Protein AF-A0A7V7ZPF4-F1 (afdb_monomer_lite)

Sequence (131 aa):
MRLLQRSGRTVEVLDNADRPLPDLGAPVVRLRGGCVCCGIASELLRAIRAARADVALLVAPAAADPELLATLLDGMRVAGRAVLSVALLDASTALRLPHLDAKLRLHADVALPNDVPAAVWERLIDAVLCV

Radius of gyration: 13.8 Å; chains: 1; bounding box: 33×29×34 Å

Secondary structure (DSSP, 8-state):
-PPEEETTEEEEEEE--SSPPP--SS-EEE----SSSSHHHHHHHHHHHH--SSEEEEEE-TT--HHHHHHHHHHHHHTT-EEEEEEEEPHHHHHH-HHHHHHHHHH-SEEEETT--HHHHHHHHHHHHT-

Foldseek 3Di:
DDFDADPRFGEEEEDPEPDDDDCLVGHYDDQPDPQDDPRRLVSLLVCLVVDPTLEYEYEHYLRYDLVSVLVSVVVNVVVVGHYAYEYAHEPVCCVPPVVSVVSCVVRGPYYHHNPDDSVVSNVVVVVSNVD

Structure (mmCIF, N/CA/C/O backbone):
data_AF-A0A7V7ZPF4-F1
#
_entry.id   AF-A0A7V7ZPF4-F1
#
loop_
_atom_site.group_PDB
_atom_site.id
_atom_site.type_symbol
_atom_site.label_atom_id
_atom_site.label_alt_id
_atom_site.label_comp_id
_atom_site.label_asym_id
_atom_site.label_entity_id
_atom_site.label_seq_id
_atom_site.pdbx_PDB_ins_code
_atom_site.Cartn_x
_atom_site.Cartn_y
_atom_site.Cartn_z
_atom_site.occupancy
_atom_site.B_iso_or_equiv
_atom_site.auth_seq_id
_atom_site.auth_comp_id
_atom_site.auth_asym_id
_atom_site.auth_atom_id
_atom_site.pdbx_PDB_model_num
ATOM 1 N N . MET A 1 1 ? 1.384 12.402 17.518 1.00 54.25 1 MET A N 1
ATOM 2 C CA . MET A 1 1 ? 0.938 12.215 16.120 1.00 54.25 1 MET A CA 1
ATOM 3 C C . MET A 1 1 ? -0.573 12.330 16.083 1.00 54.25 1 MET A C 1
ATOM 5 O O . MET A 1 1 ? -1.218 11.672 16.888 1.00 54.25 1 MET A O 1
ATOM 9 N N . ARG A 1 2 ? -1.127 13.190 15.223 1.00 59.22 2 ARG A N 1
ATOM 10 C CA . ARG A 1 2 ? -2.562 13.168 14.901 1.00 59.22 2 ARG A CA 1
ATOM 11 C C . ARG A 1 2 ? -2.756 12.146 13.780 1.00 59.22 2 ARG A C 1
ATOM 13 O O . ARG A 1 2 ? -2.002 12.190 12.814 1.00 59.22 2 ARG A O 1
ATOM 20 N N . LEU A 1 3 ? -3.692 11.214 13.949 1.00 67.81 3 LEU A N 1
ATOM 21 C CA . LEU A 1 3 ? -4.097 10.300 12.881 1.00 67.81 3 LEU A CA 1
ATOM 22 C C . LEU A 1 3 ? -4.912 11.083 11.852 1.00 67.81 3 LEU A C 1
ATOM 24 O O . LEU A 1 3 ? -5.714 11.940 12.230 1.00 67.81 3 LEU A O 1
ATOM 28 N N . LEU A 1 4 ? -4.698 10.801 10.569 1.00 75.25 4 LEU A N 1
ATOM 29 C CA . LEU A 1 4 ? -5.587 11.309 9.535 1.00 75.25 4 LEU A CA 1
ATOM 30 C C . LEU A 1 4 ? -6.906 10.544 9.650 1.00 75.25 4 LEU A C 1
ATOM 32 O O . LEU A 1 4 ? -6.900 9.312 9.669 1.00 75.25 4 LEU A O 1
ATOM 36 N N . GLN A 1 5 ? -8.012 11.278 9.781 1.00 72.56 5 GLN A N 1
ATOM 37 C CA . GLN A 1 5 ? -9.334 10.714 10.035 1.00 72.56 5 GLN A CA 1
ATOM 38 C C . GLN A 1 5 ? -10.346 11.206 8.999 1.00 72.56 5 GLN A C 1
ATOM 40 O O . GLN A 1 5 ? -10.495 12.413 8.784 1.00 72.56 5 GLN A O 1
ATOM 45 N N . ARG A 1 6 ? -11.084 10.271 8.398 1.00 72.06 6 ARG A N 1
ATOM 46 C CA . ARG A 1 6 ? -12.246 10.536 7.539 1.00 72.06 6 ARG A CA 1
ATOM 47 C C . ARG A 1 6 ? -13.319 9.493 7.829 1.00 72.06 6 ARG A C 1
ATOM 49 O O . ARG A 1 6 ? -13.001 8.351 8.133 1.00 72.06 6 ARG A O 1
ATOM 56 N N . SER A 1 7 ? -14.584 9.913 7.818 1.00 69.38 7 SER A N 1
ATOM 57 C CA . SER A 1 7 ? -15.739 9.023 8.037 1.00 69.38 7 SER A CA 1
ATOM 58 C C . SER A 1 7 ? -15.668 8.177 9.321 1.00 69.38 7 SER A C 1
ATOM 60 O O . SER A 1 7 ? -16.180 7.067 9.379 1.00 69.38 7 SER A O 1
ATOM 62 N N . GLY A 1 8 ? -15.014 8.694 10.368 1.00 73.12 8 GLY A N 1
ATOM 63 C CA . GLY A 1 8 ? -14.827 7.986 11.638 1.00 73.12 8 GLY A CA 1
ATOM 64 C C . GLY A 1 8 ? -13.654 7.002 11.665 1.00 73.12 8 GLY A C 1
ATOM 65 O O . GLY A 1 8 ? -13.273 6.597 12.757 1.00 73.12 8 GLY A O 1
ATOM 66 N N . ARG A 1 9 ? -13.030 6.696 10.521 1.00 76.81 9 ARG A N 1
ATOM 67 C CA . ARG A 1 9 ? -11.877 5.796 10.402 1.00 76.81 9 ARG A CA 1
ATOM 68 C C . ARG A 1 9 ? -10.570 6.570 10.363 1.00 76.81 9 ARG A C 1
ATOM 70 O O . ARG A 1 9 ? -10.507 7.692 9.858 1.00 76.81 9 ARG A O 1
ATOM 77 N N . THR A 1 10 ? -9.520 5.956 10.878 1.00 81.88 10 THR A N 1
ATOM 78 C CA . THR A 1 10 ? -8.162 6.491 10.913 1.00 81.88 10 THR A CA 1
ATOM 79 C C . THR A 1 10 ? -7.216 5.656 10.059 1.00 81.88 10 THR A C 1
ATOM 81 O O . THR A 1 10 ? -7.372 4.438 9.971 1.00 81.88 10 THR A O 1
ATOM 84 N N . VAL A 1 11 ? -6.225 6.307 9.441 1.00 82.62 11 VAL A N 1
ATOM 85 C CA . VAL A 1 11 ? -5.179 5.645 8.645 1.00 82.62 11 VAL A CA 1
ATOM 86 C C . VAL A 1 11 ? -3.789 5.903 9.218 1.00 82.62 11 VAL A C 1
ATOM 88 O O . VAL A 1 11 ? -3.482 6.997 9.702 1.00 82.62 11 VAL A O 1
ATOM 91 N N . GLU A 1 12 ? -2.940 4.886 9.130 1.00 85.69 12 GLU A N 1
ATOM 92 C CA . GLU A 1 12 ? -1.504 4.964 9.380 1.00 85.69 12 GLU A CA 1
ATOM 93 C C . GLU A 1 12 ? -0.750 4.347 8.197 1.00 85.69 12 GLU A C 1
ATOM 95 O O . GLU A 1 12 ? -1.143 3.302 7.672 1.00 85.69 12 GLU A O 1
ATOM 100 N N . VAL A 1 13 ? 0.324 5.002 7.759 1.00 84.44 13 VAL A N 1
ATOM 101 C CA . VAL A 1 13 ? 1.137 4.552 6.626 1.00 84.44 13 VAL A CA 1
ATOM 102 C C . VAL A 1 13 ? 2.387 3.863 7.152 1.00 84.44 13 VAL A C 1
ATOM 104 O O . VAL A 1 13 ? 3.189 4.474 7.853 1.00 84.44 13 VAL A O 1
ATOM 107 N N . LEU A 1 14 ? 2.564 2.595 6.803 1.00 82.00 14 LEU A N 1
ATOM 108 C CA . LEU A 1 14 ? 3.747 1.798 7.100 1.00 82.00 14 LEU A CA 1
ATOM 109 C C . LEU A 1 14 ? 4.675 1.864 5.887 1.00 82.00 14 LEU A C 1
ATOM 111 O O . LEU A 1 14 ? 4.482 1.165 4.891 1.00 82.00 14 LEU A O 1
ATOM 115 N N . ASP A 1 15 ? 5.656 2.756 5.958 1.00 80.12 15 ASP A N 1
ATOM 116 C CA . ASP A 1 15 ? 6.525 3.079 4.834 1.00 80.12 15 ASP A CA 1
ATOM 117 C C . ASP A 1 15 ? 7.789 2.213 4.842 1.00 80.12 15 ASP A C 1
ATOM 119 O O . ASP A 1 15 ? 8.634 2.324 5.736 1.00 80.12 15 ASP A O 1
ATOM 123 N N . ASN A 1 16 ? 7.920 1.368 3.821 1.00 75.94 16 ASN A N 1
ATOM 124 C CA . ASN A 1 16 ? 9.119 0.594 3.522 1.00 75.94 16 ASN A CA 1
ATOM 125 C C . ASN A 1 16 ? 9.679 0.900 2.120 1.00 75.94 16 ASN A C 1
ATOM 127 O O . ASN A 1 16 ? 10.512 0.151 1.616 1.00 75.94 16 ASN A O 1
ATOM 131 N N . ALA A 1 17 ? 9.213 1.965 1.461 1.00 72.19 17 ALA A N 1
ATOM 132 C CA . ALA A 1 17 ? 9.625 2.303 0.103 1.00 72.19 17 ALA A CA 1
ATOM 133 C C . ALA A 1 17 ? 11.131 2.595 0.029 1.00 72.19 17 ALA A C 1
ATOM 135 O O . ALA A 1 17 ? 11.701 3.137 0.969 1.00 72.19 17 ALA A O 1
ATOM 136 N N . ASP A 1 18 ? 11.797 2.340 -1.100 1.00 68.56 18 ASP A N 1
ATOM 137 C CA . ASP A 1 18 ? 13.239 2.630 -1.245 1.00 68.56 18 ASP A CA 1
ATOM 138 C C . ASP A 1 18 ? 13.571 4.125 -1.086 1.00 68.56 18 ASP A C 1
ATOM 140 O O . ASP A 1 18 ? 14.701 4.504 -0.774 1.00 68.56 18 ASP A O 1
ATOM 144 N N . ARG A 1 19 ? 12.570 4.986 -1.281 1.00 72.38 19 ARG A N 1
ATOM 145 C CA . ARG A 1 19 ? 12.657 6.438 -1.133 1.00 72.38 19 ARG A CA 1
ATOM 146 C C . ARG A 1 19 ? 11.617 6.925 -0.124 1.00 72.38 19 ARG A C 1
ATOM 148 O O . ARG A 1 19 ? 10.594 6.263 0.035 1.00 72.38 19 ARG A O 1
ATOM 155 N N . PRO A 1 20 ? 11.858 8.058 0.557 1.00 73.19 20 PRO A N 1
ATOM 156 C CA . PRO A 1 20 ? 10.839 8.679 1.391 1.00 73.19 20 PRO A CA 1
ATOM 157 C C . PRO A 1 20 ? 9.592 8.995 0.564 1.00 73.19 20 PRO A C 1
ATOM 159 O O . PRO A 1 20 ? 9.702 9.541 -0.537 1.00 73.19 20 PRO A O 1
ATOM 162 N N . LEU A 1 21 ? 8.422 8.663 1.103 1.00 76.62 21 LEU A N 1
ATOM 163 C CA . LEU A 1 21 ? 7.146 9.068 0.522 1.00 76.62 21 LEU A CA 1
ATOM 164 C C . LEU A 1 21 ? 6.976 10.596 0.584 1.00 76.62 21 LEU A C 1
ATOM 166 O O . LEU A 1 21 ? 7.558 11.239 1.466 1.00 76.62 21 LEU A O 1
ATOM 170 N N . PRO A 1 22 ? 6.186 11.194 -0.331 1.00 78.69 22 PRO A N 1
ATOM 171 C CA . PRO A 1 22 ? 5.773 12.587 -0.184 1.00 78.69 22 PRO A CA 1
ATOM 172 C C . PRO A 1 22 ? 5.000 12.776 1.129 1.00 78.69 22 PRO A C 1
ATOM 174 O O . PRO A 1 22 ? 4.536 11.806 1.723 1.00 78.69 22 PRO A O 1
ATOM 177 N N . ASP A 1 23 ? 4.850 14.017 1.597 1.00 81.25 23 ASP A N 1
ATOM 178 C CA . ASP A 1 23 ? 3.992 14.276 2.757 1.00 81.25 23 ASP A CA 1
ATOM 179 C C . ASP A 1 23 ? 2.545 13.901 2.412 1.00 81.25 23 ASP A C 1
ATOM 181 O O . ASP A 1 23 ? 1.937 14.482 1.515 1.00 81.25 23 ASP A O 1
ATOM 185 N N . LEU A 1 24 ? 2.027 12.882 3.098 1.00 77.88 24 LEU A N 1
ATOM 186 C CA . LEU A 1 24 ? 0.698 12.323 2.860 1.00 77.88 24 LEU A CA 1
ATOM 187 C C . LEU A 1 24 ? -0.365 12.930 3.783 1.00 77.88 24 LEU A C 1
ATOM 189 O O . LEU A 1 24 ? -1.518 12.507 3.743 1.00 77.88 24 LEU A O 1
ATOM 193 N N . GLY A 1 25 ? 0.013 13.832 4.700 1.00 75.00 25 GLY A N 1
ATOM 194 C CA . GLY A 1 25 ? -0.887 14.338 5.744 1.00 75.00 25 GLY A CA 1
ATOM 195 C C . GLY A 1 25 ? -1.370 13.264 6.734 1.00 75.00 25 GLY A C 1
ATOM 196 O O . GLY A 1 25 ? -2.176 13.551 7.621 1.00 75.00 25 GLY A O 1
ATOM 197 N N . ALA A 1 26 ? -0.870 12.033 6.602 1.00 75.56 26 ALA A N 1
ATOM 198 C CA . ALA A 1 26 ? -1.120 10.894 7.468 1.00 75.56 26 ALA A CA 1
ATOM 199 C C . ALA A 1 26 ? 0.136 10.568 8.286 1.00 75.56 26 ALA A C 1
ATOM 201 O O . ALA A 1 26 ? 1.255 10.811 7.833 1.00 75.56 26 ALA A O 1
ATOM 202 N N . PRO A 1 27 ? -0.010 10.000 9.493 1.00 81.50 27 PRO A N 1
ATOM 203 C CA . PRO A 1 27 ? 1.140 9.510 10.229 1.00 81.50 27 PRO A CA 1
ATOM 204 C C . PRO A 1 27 ? 1.855 8.409 9.447 1.00 81.50 27 PRO A C 1
ATOM 206 O O . PRO A 1 27 ? 1.275 7.367 9.145 1.00 81.50 27 PRO A O 1
ATOM 209 N N . VAL A 1 28 ? 3.131 8.660 9.158 1.00 82.62 28 VAL A N 1
ATOM 210 C CA . VAL A 1 28 ? 4.022 7.720 8.482 1.00 82.62 28 VAL A CA 1
ATOM 211 C C . VAL A 1 28 ? 4.949 7.082 9.511 1.00 82.62 28 VAL A C 1
ATOM 213 O O . VAL A 1 28 ? 5.716 7.764 10.195 1.00 82.62 28 VAL A O 1
ATOM 216 N N . VAL A 1 29 ? 4.894 5.759 9.611 1.00 82.19 29 VAL A N 1
ATOM 217 C CA . VAL A 1 29 ? 5.820 4.935 10.383 1.00 82.19 29 VAL A CA 1
ATOM 218 C C . VAL A 1 29 ? 6.807 4.313 9.407 1.00 82.19 29 VAL A C 1
ATOM 220 O O . VAL A 1 29 ? 6.490 3.368 8.689 1.00 82.19 29 VAL A O 1
ATOM 223 N N . ARG A 1 30 ? 8.027 4.850 9.384 1.00 79.50 30 ARG A N 1
ATOM 224 C CA . ARG A 1 30 ? 9.111 4.306 8.567 1.00 79.50 30 ARG A CA 1
ATOM 225 C C . ARG A 1 30 ? 9.623 3.004 9.179 1.00 79.50 30 ARG A C 1
ATOM 227 O O . ARG A 1 30 ? 10.125 3.005 10.307 1.00 79.50 30 ARG A O 1
ATOM 234 N N . LEU A 1 31 ? 9.535 1.908 8.433 1.00 74.56 31 LEU A N 1
ATOM 235 C CA . LEU A 1 31 ? 10.056 0.617 8.864 1.00 74.56 31 LEU A CA 1
ATOM 236 C C . LEU A 1 31 ? 11.582 0.627 8.770 1.00 74.56 31 LEU A C 1
ATOM 238 O O . LEU A 1 31 ? 12.171 1.010 7.758 1.00 74.56 31 LEU A O 1
ATOM 242 N N . ARG A 1 32 ? 12.247 0.237 9.860 1.00 66.62 32 ARG A N 1
ATOM 243 C CA . ARG A 1 32 ? 13.710 0.186 9.925 1.00 66.62 32 ARG A CA 1
ATOM 244 C C . ARG A 1 32 ? 14.189 -1.202 9.522 1.00 66.62 32 ARG A C 1
ATOM 246 O O . ARG A 1 32 ? 14.523 -2.017 10.371 1.00 66.62 32 ARG A O 1
ATOM 253 N N . GLY A 1 33 ? 14.238 -1.471 8.225 1.00 57.94 33 GLY A N 1
ATOM 254 C CA . GLY A 1 33 ? 14.840 -2.692 7.706 1.00 57.94 33 GLY A CA 1
ATOM 255 C C . GLY A 1 33 ? 15.314 -2.490 6.276 1.00 57.94 33 GLY A C 1
ATOM 256 O O . GLY A 1 33 ? 14.520 -2.172 5.403 1.00 57.94 33 GLY A O 1
ATOM 257 N N . GLY A 1 34 ? 16.620 -2.642 6.049 1.00 55.34 34 GLY A N 1
ATOM 258 C CA . GLY A 1 34 ? 17.172 -2.783 4.699 1.00 55.34 34 GLY A CA 1
ATOM 259 C C . GLY A 1 34 ? 16.716 -4.090 4.037 1.00 55.34 34 GLY A C 1
ATOM 260 O O . GLY A 1 34 ? 15.949 -4.841 4.637 1.00 55.34 34 GLY A O 1
ATOM 261 N N . CYS A 1 35 ? 17.200 -4.330 2.810 1.00 52.84 35 CYS A N 1
ATOM 262 C CA . CYS A 1 35 ? 16.780 -5.374 1.864 1.00 52.84 35 CYS A CA 1
ATOM 263 C C . CYS A 1 35 ? 16.051 -6.592 2.457 1.00 52.84 35 CYS A C 1
ATOM 265 O O . CYS A 1 35 ? 16.493 -7.261 3.394 1.00 52.84 35 CYS A O 1
ATOM 267 N N . VAL A 1 36 ? 14.918 -6.870 1.822 1.00 52.91 36 VAL A N 1
ATOM 268 C CA . VAL A 1 36 ? 13.864 -7.796 2.218 1.00 52.91 36 VAL A CA 1
ATOM 269 C C . VAL A 1 36 ? 14.390 -9.226 2.332 1.00 52.91 36 VAL A C 1
ATOM 271 O O . VAL A 1 36 ? 14.595 -9.893 1.330 1.00 52.91 36 VAL A O 1
ATOM 274 N N . CYS A 1 37 ? 14.609 -9.705 3.557 1.00 55.34 37 CYS A N 1
ATOM 275 C CA . CYS A 1 37 ? 14.617 -11.148 3.826 1.00 55.34 37 CYS A CA 1
ATOM 276 C C . CYS A 1 37 ? 14.265 -11.495 5.281 1.00 55.34 37 CYS A C 1
ATOM 278 O O . CYS A 1 37 ? 13.517 -12.439 5.487 1.00 55.34 37 CYS A O 1
ATOM 280 N N . CYS A 1 38 ? 14.687 -10.719 6.294 1.00 52.97 38 CYS A N 1
ATOM 281 C CA . CYS A 1 38 ? 14.377 -11.062 7.701 1.00 52.97 38 CYS A CA 1
ATOM 282 C C . CYS A 1 38 ? 14.050 -9.862 8.615 1.00 52.97 38 CYS A C 1
ATOM 284 O O . CYS A 1 38 ? 13.198 -9.967 9.497 1.00 52.97 38 CYS A O 1
ATOM 286 N N . GLY A 1 39 ? 14.707 -8.709 8.426 1.00 57.97 39 GLY A N 1
ATOM 287 C CA . GLY A 1 39 ? 14.563 -7.552 9.327 1.00 57.97 39 GLY A CA 1
ATOM 288 C C . GLY A 1 39 ? 13.218 -6.826 9.209 1.00 57.97 39 GLY A C 1
ATOM 289 O O . GLY A 1 39 ? 12.628 -6.439 10.217 1.00 57.97 39 GLY A O 1
ATOM 290 N N . ILE A 1 40 ? 12.699 -6.706 7.982 1.00 66.38 40 ILE A N 1
ATOM 291 C CA . ILE A 1 40 ? 11.419 -6.038 7.700 1.00 66.38 40 ILE A CA 1
ATOM 292 C C . ILE A 1 40 ? 10.240 -6.791 8.312 1.00 66.38 40 ILE A C 1
ATOM 294 O O . ILE A 1 40 ? 9.340 -6.148 8.833 1.00 66.38 40 ILE A O 1
ATOM 298 N N . ALA A 1 41 ? 10.239 -8.126 8.303 1.00 64.88 41 ALA A N 1
ATOM 299 C CA . ALA A 1 41 ? 9.106 -8.903 8.803 1.00 64.88 41 ALA A CA 1
ATOM 300 C C . ALA A 1 41 ? 8.846 -8.651 10.299 1.00 64.88 41 ALA A C 1
ATOM 302 O O . ALA A 1 41 ? 7.718 -8.377 10.703 1.00 64.88 41 ALA A O 1
ATOM 303 N N . SER A 1 42 ? 9.903 -8.666 11.116 1.00 68.56 42 SER A N 1
ATOM 304 C CA . SER A 1 42 ? 9.813 -8.414 12.560 1.00 68.56 42 SER A CA 1
ATOM 305 C C . SER A 1 42 ? 9.426 -6.969 12.882 1.00 68.56 42 SER A C 1
ATOM 307 O O . SER A 1 42 ? 8.582 -6.730 13.747 1.00 68.56 42 SER A O 1
ATOM 309 N N . GLU A 1 43 ? 10.012 -5.997 12.178 1.00 74.06 43 GLU A N 1
ATOM 310 C CA . GLU A 1 43 ? 9.675 -4.579 12.348 1.00 74.06 43 GLU A CA 1
ATOM 311 C C . GLU A 1 43 ? 8.255 -4.270 11.879 1.00 74.06 43 GLU A C 1
ATOM 313 O O . GLU A 1 43 ? 7.541 -3.525 12.549 1.00 74.06 43 GLU A O 1
ATOM 318 N N . LEU A 1 44 ? 7.812 -4.890 10.787 1.00 72.44 44 LEU A N 1
ATOM 319 C CA . LEU A 1 44 ? 6.459 -4.737 10.287 1.00 72.44 44 LEU A CA 1
ATOM 320 C C . LEU A 1 44 ? 5.447 -5.334 11.266 1.00 72.44 44 LEU A C 1
ATOM 322 O O . LEU A 1 44 ? 4.501 -4.650 11.640 1.00 72.44 44 LEU A O 1
ATOM 326 N N . LEU A 1 45 ? 5.667 -6.557 11.763 1.00 71.38 45 LEU A N 1
ATOM 327 C CA . LEU A 1 45 ? 4.811 -7.160 12.792 1.00 71.38 45 LEU A CA 1
ATOM 328 C C . LEU A 1 45 ? 4.732 -6.288 14.051 1.00 71.38 45 LEU A C 1
ATOM 330 O O . LEU A 1 45 ? 3.659 -6.147 14.644 1.00 71.38 45 LEU A O 1
ATOM 334 N N . ARG A 1 46 ? 5.848 -5.668 14.454 1.00 75.38 46 ARG A N 1
ATOM 335 C CA . ARG A 1 46 ? 5.862 -4.709 15.565 1.00 75.38 46 ARG A CA 1
ATOM 336 C C . ARG A 1 46 ? 5.046 -3.460 15.239 1.00 75.38 46 ARG A C 1
ATOM 338 O O . ARG A 1 46 ? 4.248 -3.046 16.076 1.00 75.38 46 ARG A O 1
ATOM 345 N N . ALA A 1 47 ? 5.223 -2.886 14.051 1.00 75.69 47 ALA A N 1
ATOM 346 C CA . ALA A 1 47 ? 4.492 -1.707 13.604 1.00 75.69 47 ALA A CA 1
ATOM 347 C C . ALA A 1 47 ? 2.983 -1.979 13.533 1.00 75.69 47 ALA A C 1
ATOM 349 O O . ALA A 1 47 ? 2.214 -1.207 14.082 1.00 75.69 47 ALA A O 1
ATOM 350 N N . ILE A 1 48 ? 2.557 -3.128 13.002 1.00 70.81 48 ILE A N 1
ATOM 351 C CA . ILE A 1 48 ? 1.146 -3.547 12.946 1.00 70.81 48 ILE A CA 1
ATOM 352 C C . ILE A 1 48 ? 0.539 -3.676 14.345 1.00 70.81 48 ILE A C 1
ATOM 354 O O . ILE A 1 48 ? -0.579 -3.225 14.594 1.00 70.81 48 ILE A O 1
ATOM 358 N N . ARG A 1 49 ? 1.262 -4.301 15.282 1.00 72.81 49 ARG A N 1
ATOM 359 C CA . ARG A 1 49 ? 0.794 -4.426 16.671 1.00 72.81 49 ARG A CA 1
ATOM 360 C C . ARG A 1 49 ? 0.706 -3.068 17.365 1.00 72.81 49 ARG A C 1
ATOM 362 O O . ARG A 1 49 ? -0.190 -2.868 18.179 1.00 72.81 49 ARG A O 1
ATOM 369 N N . ALA A 1 50 ? 1.622 -2.156 17.049 1.00 75.31 50 ALA A N 1
ATOM 370 C CA . ALA A 1 50 ? 1.657 -0.807 17.601 1.00 75.31 50 ALA A CA 1
ATOM 371 C C . ALA A 1 50 ? 0.690 0.166 16.907 1.00 75.31 50 ALA A C 1
ATOM 373 O O . ALA A 1 50 ? 0.351 1.190 17.507 1.00 75.31 50 ALA A O 1
ATOM 374 N N . ALA A 1 51 ? 0.249 -0.150 15.686 1.00 72.50 51 ALA A N 1
ATOM 375 C CA . ALA A 1 51 ? -0.604 0.703 14.879 1.00 72.50 51 ALA A CA 1
ATOM 376 C C . ALA A 1 51 ? -1.885 1.027 15.641 1.00 72.50 51 ALA A C 1
ATOM 378 O O . ALA A 1 51 ? -2.559 0.152 16.195 1.00 72.50 51 ALA A O 1
ATOM 379 N N . ARG A 1 52 ? -2.239 2.307 15.684 1.00 72.12 52 ARG A N 1
ATOM 380 C CA . ARG A 1 52 ? -3.449 2.778 16.380 1.00 72.12 52 ARG A CA 1
ATOM 381 C C . ARG A 1 52 ? -4.595 3.088 15.427 1.00 72.12 52 ARG A C 1
ATOM 383 O O . ARG A 1 52 ? -5.652 3.499 15.887 1.00 72.12 52 ARG A O 1
ATOM 390 N N . ALA A 1 53 ? -4.359 2.899 14.134 1.00 73.62 53 ALA A N 1
ATOM 391 C CA . ALA A 1 53 ? -5.306 3.191 13.080 1.00 73.62 53 ALA A CA 1
ATOM 392 C C . ALA A 1 53 ? -6.222 2.002 12.749 1.00 73.62 53 ALA A C 1
ATOM 394 O O . ALA A 1 53 ? -5.827 0.837 12.886 1.00 73.62 53 ALA A O 1
ATOM 395 N N . ASP A 1 54 ? -7.429 2.323 12.279 1.00 70.75 54 ASP A N 1
ATOM 396 C CA . ASP A 1 54 ? -8.423 1.364 11.769 1.00 70.75 54 ASP A CA 1
ATOM 397 C C . ASP A 1 54 ? -7.987 0.747 10.433 1.00 70.75 54 ASP A C 1
ATOM 399 O O . ASP A 1 54 ? -8.404 -0.356 10.072 1.00 70.75 54 ASP A O 1
ATOM 403 N N . VAL A 1 55 ? -7.150 1.488 9.702 1.00 72.94 55 VAL A N 1
ATOM 404 C CA . VAL A 1 55 ? -6.574 1.129 8.412 1.00 72.94 55 VAL A CA 1
ATOM 405 C C . VAL A 1 55 ? -5.058 1.277 8.467 1.00 72.94 55 VAL A C 1
ATOM 407 O O . VAL A 1 55 ? -4.548 2.327 8.863 1.00 72.94 55 VAL A O 1
ATOM 410 N N . ALA A 1 56 ? -4.335 0.262 7.995 1.00 74.38 56 ALA A N 1
ATOM 411 C CA . ALA A 1 56 ? -2.908 0.384 7.704 1.00 74.38 56 ALA A CA 1
ATOM 412 C C . ALA A 1 56 ? -2.668 0.379 6.190 1.00 74.38 56 ALA A C 1
ATOM 414 O O . ALA A 1 56 ? -3.227 -0.453 5.473 1.00 74.38 56 ALA A O 1
ATOM 415 N N . LEU A 1 57 ? -1.823 1.295 5.717 1.00 76.06 57 LEU A N 1
ATOM 416 C CA . LEU A 1 57 ? -1.327 1.318 4.346 1.00 76.06 57 LEU A CA 1
ATOM 417 C C . LEU A 1 57 ? 0.108 0.798 4.332 1.00 76.06 57 LEU A C 1
ATOM 419 O O . LEU A 1 57 ? 1.008 1.492 4.800 1.00 76.06 57 LEU A O 1
ATOM 423 N N . LEU A 1 58 ? 0.339 -0.407 3.814 1.00 76.50 58 LEU A N 1
ATOM 424 C CA . LEU A 1 58 ? 1.693 -0.950 3.707 1.00 76.50 58 LEU A CA 1
ATOM 425 C C . LEU A 1 58 ? 2.294 -0.600 2.352 1.00 76.50 58 LEU A C 1
ATOM 427 O O . LEU A 1 58 ? 1.806 -1.075 1.330 1.00 76.50 58 LEU A O 1
ATOM 431 N N . VAL A 1 59 ? 3.380 0.168 2.354 1.00 72.94 59 VAL A N 1
ATOM 432 C CA . VAL A 1 59 ? 4.109 0.505 1.132 1.00 72.94 59 VAL A CA 1
ATOM 433 C C . VAL A 1 59 ? 5.359 -0.355 1.027 1.00 72.94 59 VAL A C 1
ATOM 435 O O . VAL A 1 59 ? 6.282 -0.203 1.826 1.00 72.94 59 VAL A O 1
ATOM 438 N N . ALA A 1 60 ? 5.390 -1.256 0.046 1.00 68.69 60 ALA A N 1
ATOM 439 C CA . ALA A 1 60 ? 6.516 -2.155 -0.194 1.00 68.69 60 ALA A CA 1
ATOM 440 C C . ALA A 1 60 ? 7.437 -1.635 -1.318 1.00 68.69 60 ALA A C 1
ATOM 442 O O . ALA A 1 60 ? 6.938 -1.104 -2.317 1.00 68.69 60 ALA A O 1
ATOM 443 N N . PRO A 1 61 ? 8.769 -1.796 -1.181 1.00 66.75 61 PRO A N 1
ATOM 444 C CA . PRO A 1 61 ? 9.724 -1.433 -2.222 1.00 66.75 61 PRO A CA 1
ATOM 445 C C . PRO A 1 61 ? 9.645 -2.406 -3.403 1.00 66.75 61 PRO A C 1
ATOM 447 O O . PRO A 1 61 ? 9.214 -3.551 -3.254 1.00 66.75 61 PRO A O 1
ATOM 450 N N . ALA A 1 62 ? 10.144 -1.981 -4.564 1.00 61.38 62 ALA A N 1
ATOM 451 C CA . ALA A 1 62 ? 10.114 -2.788 -5.786 1.00 61.38 62 ALA A CA 1
ATOM 452 C C . ALA A 1 62 ? 10.956 -4.073 -5.669 1.00 61.38 62 ALA A C 1
ATOM 454 O O . ALA A 1 62 ? 10.681 -5.070 -6.327 1.00 61.38 62 ALA A O 1
ATOM 455 N N . ALA A 1 63 ? 11.969 -4.069 -4.799 1.00 63.00 63 ALA A N 1
ATOM 456 C CA . ALA A 1 63 ? 12.815 -5.227 -4.524 1.00 63.00 63 ALA A CA 1
ATOM 457 C C . ALA A 1 63 ? 12.243 -6.176 -3.448 1.00 63.00 63 ALA A C 1
ATOM 459 O O . ALA A 1 63 ? 12.953 -7.074 -2.993 1.00 63.00 63 ALA A O 1
ATOM 460 N N . ALA A 1 64 ? 11.006 -5.966 -2.980 1.00 66.56 64 ALA A N 1
ATOM 461 C CA . ALA A 1 64 ? 10.433 -6.785 -1.918 1.00 66.56 64 ALA A CA 1
ATOM 462 C C . ALA A 1 64 ? 10.110 -8.208 -2.368 1.00 66.56 64 ALA A C 1
ATOM 464 O O . ALA A 1 64 ? 9.458 -8.395 -3.389 1.00 66.56 64 ALA A O 1
ATOM 465 N N . ASP A 1 65 ? 10.502 -9.199 -1.558 1.00 69.56 65 ASP A N 1
ATOM 466 C CA . ASP A 1 65 ? 10.050 -10.580 -1.716 1.00 69.56 65 ASP A CA 1
ATOM 467 C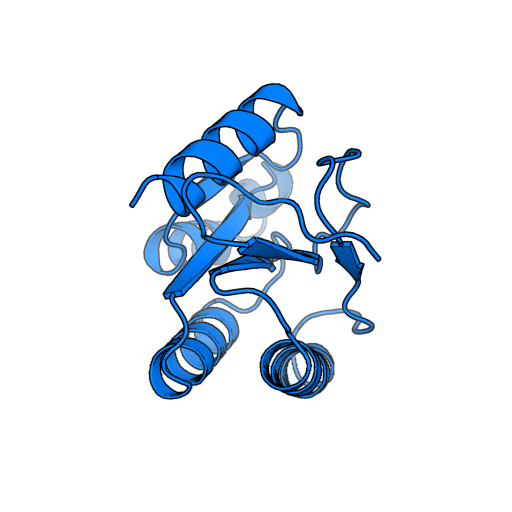 C . ASP A 1 65 ? 8.504 -10.640 -1.645 1.00 69.56 65 ASP A C 1
ATOM 469 O O . ASP A 1 65 ? 7.923 -10.324 -0.599 1.00 69.56 65 ASP A O 1
ATOM 473 N N . PRO A 1 66 ? 7.820 -11.034 -2.732 1.00 62.91 66 PRO A N 1
ATOM 474 C CA . PRO A 1 66 ? 6.364 -11.040 -2.810 1.00 62.91 66 PRO A CA 1
ATOM 475 C C . PRO A 1 66 ? 5.714 -12.115 -1.939 1.00 62.91 66 PRO A C 1
ATOM 477 O O . PRO A 1 66 ? 4.590 -11.924 -1.484 1.00 62.91 66 PRO A O 1
ATOM 480 N N . GLU A 1 67 ? 6.396 -13.236 -1.687 1.00 66.81 67 GLU A N 1
ATOM 481 C CA . GLU A 1 67 ? 5.881 -14.297 -0.811 1.00 66.81 67 GLU A CA 1
ATOM 482 C C . GLU A 1 67 ? 5.945 -13.853 0.650 1.00 66.81 67 GLU A C 1
ATOM 484 O O . GLU A 1 67 ? 5.015 -14.086 1.431 1.00 66.81 67 GLU A O 1
ATOM 489 N N . LEU A 1 68 ? 6.999 -13.111 1.003 1.00 67.31 68 LEU A N 1
ATOM 490 C CA . LEU A 1 68 ? 7.065 -12.442 2.293 1.00 67.31 68 LEU A CA 1
ATOM 491 C C . LEU A 1 68 ? 5.984 -11.360 2.401 1.00 67.31 68 LEU A C 1
ATOM 493 O O . LEU A 1 68 ? 5.305 -11.297 3.420 1.00 67.31 68 LEU A O 1
ATOM 497 N N . LEU A 1 69 ? 5.769 -10.548 1.360 1.00 68.31 69 LEU A N 1
ATOM 498 C CA . LEU A 1 69 ? 4.696 -9.548 1.335 1.00 68.31 69 LEU A CA 1
ATOM 499 C C . LEU A 1 69 ? 3.316 -10.190 1.548 1.00 68.31 69 LEU A C 1
ATOM 501 O O . LEU A 1 69 ? 2.549 -9.707 2.376 1.00 68.31 69 LEU A O 1
ATOM 505 N N . ALA A 1 70 ? 3.029 -11.303 0.868 1.00 66.69 70 ALA A N 1
ATOM 506 C CA . ALA A 1 70 ? 1.788 -12.055 1.038 1.00 66.69 70 ALA A CA 1
ATOM 507 C C . ALA A 1 70 ? 1.631 -12.587 2.474 1.00 66.69 70 ALA A C 1
ATOM 509 O O . ALA A 1 70 ? 0.599 -12.374 3.106 1.00 66.69 70 ALA A O 1
ATOM 510 N N . THR A 1 71 ? 2.689 -13.179 3.036 1.00 67.69 71 THR A N 1
ATOM 511 C CA . THR A 1 71 ? 2.702 -13.666 4.429 1.00 67.69 71 THR A CA 1
ATOM 512 C C . THR A 1 71 ? 2.442 -12.533 5.427 1.00 67.69 71 THR A C 1
ATOM 514 O O . THR A 1 71 ? 1.723 -12.700 6.415 1.00 67.69 71 THR A O 1
ATOM 517 N N . LEU A 1 72 ? 3.014 -11.355 5.175 1.00 68.62 72 LEU A N 1
ATOM 518 C CA . LEU A 1 72 ? 2.824 -10.175 6.013 1.00 68.62 72 LEU A CA 1
ATOM 519 C C . LEU A 1 72 ? 1.393 -9.635 5.905 1.00 68.62 72 LEU A C 1
ATOM 521 O O . LEU A 1 72 ? 0.806 -9.259 6.921 1.00 68.62 72 LEU A O 1
ATOM 525 N N . LEU A 1 73 ? 0.813 -9.644 4.703 1.00 66.94 73 LEU A N 1
ATOM 526 C CA . LEU A 1 73 ? -0.581 -9.272 4.464 1.00 66.94 73 LEU A CA 1
ATOM 527 C C . LEU A 1 73 ? -1.558 -10.201 5.178 1.00 66.94 73 LEU A C 1
ATOM 529 O O . LEU A 1 73 ? -2.491 -9.729 5.830 1.00 66.94 73 LEU A O 1
ATOM 533 N N . ASP A 1 74 ? -1.308 -11.503 5.133 1.00 66.06 74 ASP A N 1
ATOM 534 C CA . ASP A 1 74 ? -2.131 -12.483 5.835 1.00 66.06 74 ASP A CA 1
ATOM 535 C C . ASP A 1 74 ? -2.018 -12.325 7.354 1.00 66.06 74 ASP A C 1
ATOM 537 O O . ASP A 1 74 ? -3.033 -12.312 8.053 1.00 66.06 74 ASP A O 1
ATOM 541 N N . GLY A 1 75 ? -0.811 -12.076 7.875 1.00 63.28 75 GLY A N 1
ATOM 542 C CA . GLY A 1 75 ? -0.608 -11.760 9.291 1.00 63.28 75 GLY A CA 1
ATOM 543 C C . GLY A 1 75 ? -1.378 -10.516 9.755 1.00 63.28 75 GLY A C 1
ATOM 544 O O . GLY A 1 75 ? -1.891 -10.483 10.875 1.00 63.28 75 GLY A O 1
ATOM 545 N N . MET A 1 76 ? -1.511 -9.505 8.892 1.00 65.88 76 MET A N 1
ATOM 546 C CA . MET A 1 76 ? -2.289 -8.296 9.178 1.00 65.88 76 MET A CA 1
ATOM 547 C C . MET A 1 76 ? -3.796 -8.541 9.193 1.00 65.88 76 MET A C 1
ATOM 549 O O . MET A 1 76 ? -4.484 -8.059 10.095 1.00 65.88 76 MET A O 1
ATOM 553 N N . ARG A 1 77 ? -4.306 -9.317 8.232 1.00 68.62 77 ARG A N 1
ATOM 554 C CA . ARG A 1 77 ? -5.729 -9.680 8.162 1.00 68.62 77 ARG A CA 1
ATOM 555 C C . ARG A 1 77 ? -6.158 -10.501 9.381 1.00 68.62 77 ARG A C 1
ATOM 557 O O . ARG A 1 77 ? -7.214 -10.240 9.951 1.00 68.62 77 ARG A O 1
ATOM 564 N N . VAL A 1 78 ? -5.309 -11.423 9.844 1.00 66.06 78 VAL A N 1
ATOM 565 C CA . VAL A 1 78 ? -5.552 -12.226 11.060 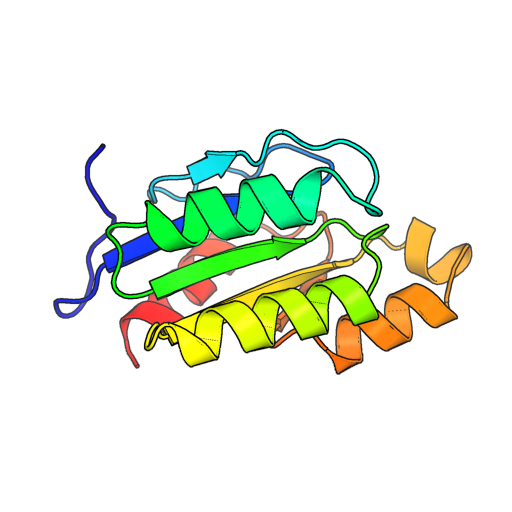1.00 66.06 78 VAL A CA 1
ATOM 566 C C . VAL A 1 78 ? -5.666 -11.358 12.321 1.00 66.06 78 VAL A C 1
ATOM 568 O O . VAL A 1 78 ? -6.391 -11.714 13.246 1.00 66.06 78 VAL A O 1
ATOM 571 N N . ALA A 1 79 ? -5.021 -10.188 12.359 1.00 64.56 79 ALA A N 1
ATOM 572 C CA . ALA A 1 79 ? -5.128 -9.246 13.475 1.00 64.56 79 ALA A CA 1
ATOM 573 C C . ALA A 1 79 ? -6.441 -8.428 13.489 1.00 64.56 79 ALA A C 1
ATOM 575 O O . ALA A 1 79 ? -6.577 -7.524 14.314 1.00 64.56 79 ALA A O 1
ATOM 576 N N . GLY A 1 80 ? -7.393 -8.713 12.589 1.00 64.88 80 GLY A N 1
ATOM 577 C CA . GLY A 1 80 ? -8.700 -8.047 12.533 1.00 64.88 80 GLY A CA 1
ATOM 578 C C . GLY A 1 80 ? -8.648 -6.606 12.020 1.00 64.88 80 GLY A C 1
ATOM 579 O O . GLY A 1 80 ? -9.568 -5.833 12.275 1.00 64.88 80 GLY A O 1
ATOM 580 N N . ARG A 1 81 ? -7.571 -6.226 11.322 1.00 67.06 81 ARG A N 1
ATOM 581 C CA . ARG A 1 81 ? -7.388 -4.880 10.763 1.00 67.06 81 ARG A CA 1
ATOM 582 C C . ARG A 1 81 ? -7.672 -4.876 9.268 1.00 67.06 81 ARG A C 1
ATOM 584 O O . ARG A 1 81 ? -7.249 -5.784 8.553 1.00 67.06 81 ARG A O 1
ATOM 591 N N . ALA A 1 82 ? -8.334 -3.824 8.791 1.00 71.88 82 ALA A N 1
ATOM 592 C CA . ALA A 1 82 ? -8.439 -3.568 7.362 1.00 71.88 82 ALA A CA 1
ATOM 593 C C . ALA A 1 82 ? -7.082 -3.062 6.867 1.00 71.88 82 ALA A C 1
ATOM 595 O O . ALA A 1 82 ? -6.609 -2.011 7.299 1.00 71.88 82 ALA A O 1
ATOM 596 N N . VAL A 1 83 ? -6.437 -3.820 5.988 1.00 70.44 83 VAL A N 1
ATOM 597 C CA . VAL A 1 83 ? -5.138 -3.438 5.440 1.00 70.44 83 VAL A CA 1
ATOM 598 C C . VAL A 1 83 ? -5.200 -3.399 3.933 1.00 70.44 83 VAL A C 1
ATOM 600 O O . VAL A 1 83 ? -5.712 -4.328 3.314 1.00 70.4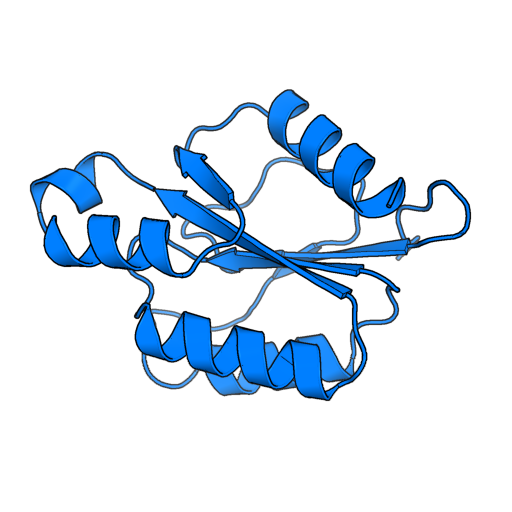4 83 VAL A O 1
ATOM 603 N N . LEU A 1 84 ? -4.650 -2.317 3.385 1.00 76.69 84 LEU A N 1
ATOM 604 C CA . LEU A 1 84 ? -4.405 -2.169 1.965 1.00 76.69 84 LEU A CA 1
ATOM 605 C C . LEU A 1 84 ? -2.894 -2.160 1.716 1.00 76.69 84 LEU A C 1
ATOM 607 O O . LEU A 1 84 ? -2.147 -1.370 2.301 1.00 76.69 84 LEU A O 1
ATOM 611 N N . SER A 1 85 ? -2.446 -3.054 0.843 1.00 74.75 85 SER A N 1
ATOM 612 C CA . SER A 1 85 ? -1.070 -3.101 0.360 1.00 74.75 85 SER A CA 1
ATOM 613 C C . SER A 1 85 ? -0.890 -2.304 -0.917 1.00 74.75 85 SER A C 1
ATOM 615 O O . SER A 1 85 ? -1.663 -2.420 -1.867 1.00 74.75 85 SER A O 1
ATOM 617 N N . VAL A 1 86 ? 0.192 -1.532 -0.943 1.00 77.38 86 VAL A N 1
ATOM 618 C CA . VAL A 1 86 ? 0.649 -0.801 -2.116 1.00 77.38 86 VAL A CA 1
ATOM 619 C C . VAL A 1 86 ? 2.041 -1.290 -2.481 1.00 77.38 86 VAL A C 1
ATOM 621 O O . VAL A 1 86 ? 2.998 -1.094 -1.727 1.00 77.38 86 VAL A O 1
ATOM 624 N N . ALA A 1 87 ? 2.170 -1.907 -3.651 1.00 76.38 87 ALA A N 1
ATOM 625 C CA . ALA A 1 87 ? 3.471 -2.175 -4.246 1.00 76.38 87 ALA A CA 1
ATOM 626 C C . ALA A 1 87 ? 3.900 -0.976 -5.092 1.00 76.38 87 ALA A C 1
ATOM 628 O O . ALA A 1 87 ? 3.178 -0.570 -6.007 1.00 76.38 87 ALA A O 1
ATOM 629 N N . LEU A 1 88 ? 5.084 -0.431 -4.804 1.00 76.44 88 LEU A N 1
ATOM 630 C CA . LEU A 1 88 ? 5.719 0.557 -5.668 1.00 76.44 88 LEU A CA 1
ATOM 631 C C . LEU A 1 88 ? 6.597 -0.143 -6.689 1.00 76.44 88 LEU A C 1
ATOM 633 O O . LEU A 1 88 ? 7.548 -0.842 -6.350 1.00 76.44 88 LEU A O 1
ATOM 637 N N . LEU A 1 89 ? 6.259 0.057 -7.954 1.00 76.88 89 LEU A N 1
ATOM 638 C CA . LEU A 1 89 ? 6.900 -0.578 -9.085 1.00 76.88 89 LEU A CA 1
ATOM 639 C C . LEU A 1 89 ? 7.852 0.405 -9.748 1.00 76.88 89 LEU A C 1
ATOM 641 O O . LEU A 1 89 ? 7.470 1.505 -10.145 1.00 76.88 89 LEU A O 1
ATOM 645 N N . ASP A 1 90 ? 9.103 -0.007 -9.885 1.00 75.62 90 ASP A N 1
ATOM 646 C CA . ASP A 1 90 ? 10.103 0.723 -10.651 1.00 75.62 90 ASP A CA 1
ATOM 647 C C . ASP A 1 90 ? 10.276 0.061 -12.024 1.00 75.62 90 ASP A C 1
ATOM 649 O O . ASP A 1 90 ? 10.430 -1.160 -12.122 1.00 75.62 90 ASP A O 1
ATOM 653 N N . ALA A 1 91 ? 10.319 0.868 -13.085 1.00 74.12 91 ALA A N 1
ATOM 654 C CA . ALA A 1 91 ? 10.628 0.410 -14.437 1.00 74.12 91 ALA A CA 1
ATOM 655 C C . ALA A 1 91 ? 11.956 -0.366 -14.490 1.00 74.12 91 ALA A C 1
ATOM 657 O O . ALA A 1 91 ? 12.086 -1.332 -15.244 1.00 74.12 91 ALA A O 1
ATOM 658 N N . SER A 1 92 ? 12.933 0.001 -13.651 1.00 74.00 92 SER A N 1
ATOM 659 C CA . SER A 1 92 ? 14.199 -0.731 -13.561 1.00 74.00 92 SER A CA 1
ATOM 660 C C . SER A 1 92 ? 14.023 -2.158 -13.020 1.00 74.00 92 SER A C 1
ATOM 662 O O . SER A 1 92 ? 14.718 -3.075 -13.465 1.00 74.00 92 SER A O 1
ATOM 664 N N . THR A 1 93 ? 13.056 -2.369 -12.121 1.00 70.06 93 THR A N 1
ATOM 665 C CA . THR A 1 93 ? 12.715 -3.689 -11.572 1.00 70.06 93 THR A CA 1
ATOM 666 C C . THR A 1 93 ? 11.990 -4.527 -12.612 1.00 70.06 93 THR A C 1
ATOM 668 O O . THR A 1 93 ? 12.362 -5.678 -12.809 1.00 70.06 93 THR A O 1
ATOM 671 N N . ALA A 1 94 ? 11.042 -3.945 -13.351 1.00 71.25 94 ALA A N 1
ATOM 672 C CA . ALA A 1 94 ? 10.369 -4.639 -14.448 1.00 71.25 94 ALA A CA 1
ATOM 673 C C . ALA A 1 94 ? 11.358 -5.131 -15.524 1.00 71.25 94 ALA A C 1
ATOM 675 O O . ALA A 1 94 ? 11.202 -6.227 -16.056 1.00 71.25 94 ALA A O 1
ATOM 676 N N . LEU A 1 95 ? 12.411 -4.353 -15.807 1.00 74.50 95 LEU A N 1
ATOM 677 C CA . LEU A 1 95 ? 13.452 -4.722 -16.771 1.00 74.50 95 LEU A CA 1
ATOM 678 C C . LEU A 1 95 ? 14.425 -5.783 -16.242 1.00 74.50 95 LEU A C 1
ATOM 680 O O . LEU A 1 95 ? 14.807 -6.689 -16.977 1.00 74.50 95 LEU A O 1
ATOM 684 N N . ARG A 1 96 ? 14.872 -5.657 -14.987 1.00 75.56 96 ARG A N 1
ATOM 685 C CA . ARG A 1 96 ? 15.912 -6.532 -14.416 1.00 75.56 96 ARG A CA 1
ATOM 686 C C . ARG A 1 96 ? 15.348 -7.818 -13.822 1.00 75.56 96 ARG A C 1
ATOM 688 O O . ARG A 1 96 ? 16.022 -8.841 -13.838 1.00 75.56 96 ARG A O 1
ATOM 695 N N . LEU A 1 97 ? 14.144 -7.747 -13.268 1.00 75.88 97 LEU A N 1
ATOM 696 C CA . LEU A 1 97 ? 13.490 -8.793 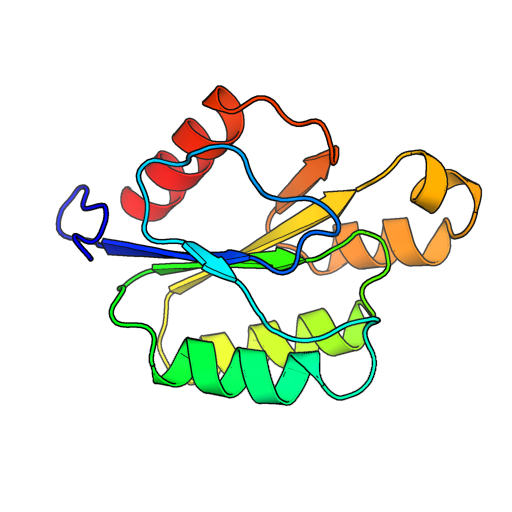-12.488 1.00 75.88 97 LEU A CA 1
ATOM 697 C C . LEU A 1 97 ? 11.992 -8.870 -12.865 1.00 75.88 97 LEU A C 1
ATOM 699 O O . LEU A 1 97 ? 11.128 -8.649 -12.016 1.00 75.88 97 LEU A O 1
ATOM 703 N N . PRO A 1 98 ? 11.645 -9.211 -14.120 1.00 76.75 98 PRO A N 1
ATOM 704 C CA . PRO A 1 98 ? 10.253 -9.213 -14.593 1.00 76.75 98 PRO A CA 1
ATOM 705 C C . PRO A 1 98 ? 9.349 -10.172 -13.804 1.00 76.75 98 PRO A C 1
ATOM 707 O O . PRO A 1 98 ? 8.172 -9.896 -13.586 1.00 76.75 98 PRO A O 1
ATOM 710 N N . HIS A 1 99 ? 9.903 -11.287 -13.316 1.00 73.25 99 HIS A N 1
ATOM 711 C CA . HIS A 1 99 ? 9.178 -12.220 -12.451 1.00 73.25 99 HIS A CA 1
ATOM 712 C C . HIS A 1 99 ? 8.800 -11.603 -11.098 1.00 73.25 99 HIS A C 1
ATOM 714 O O . HIS A 1 99 ? 7.756 -11.940 -10.544 1.00 73.25 99 HIS A O 1
ATOM 720 N N . LEU A 1 100 ? 9.634 -10.702 -10.573 1.00 70.56 100 LEU A N 1
ATOM 721 C CA . LEU A 1 100 ? 9.375 -10.007 -9.318 1.00 70.56 100 LEU A CA 1
ATOM 722 C C . LEU A 1 100 ? 8.264 -8.966 -9.491 1.00 70.56 100 LEU A C 1
ATOM 724 O O . LEU A 1 100 ? 7.322 -8.950 -8.703 1.00 70.56 100 LEU A O 1
ATOM 728 N N . ASP A 1 101 ? 8.327 -8.170 -10.562 1.00 75.25 101 ASP A N 1
ATOM 729 C CA . ASP A 1 101 ? 7.280 -7.202 -10.924 1.00 75.25 101 ASP A CA 1
ATOM 730 C C . ASP A 1 101 ? 5.913 -7.889 -11.087 1.00 75.25 101 ASP A C 1
ATOM 732 O O . ASP A 1 101 ? 4.924 -7.467 -10.485 1.00 75.25 101 ASP A O 1
ATOM 736 N N . ALA A 1 102 ? 5.867 -9.011 -11.814 1.00 77.31 102 ALA A N 1
ATOM 737 C CA . ALA A 1 102 ? 4.642 -9.786 -11.999 1.00 77.31 102 ALA A CA 1
ATOM 738 C C . ALA A 1 102 ? 4.067 -10.304 -10.670 1.00 77.31 102 ALA A C 1
ATOM 740 O O . ALA A 1 102 ? 2.859 -10.223 -10.443 1.00 77.31 102 ALA A O 1
ATOM 741 N N . LYS A 1 103 ? 4.921 -10.806 -9.771 1.00 73.50 103 LYS A N 1
ATOM 742 C CA . LYS A 1 103 ? 4.488 -11.277 -8.451 1.00 73.50 103 LYS A CA 1
ATOM 743 C C . LYS A 1 103 ? 3.985 -10.130 -7.563 1.00 73.50 103 LYS A C 1
ATOM 745 O O . LYS A 1 103 ? 2.963 -10.291 -6.905 1.00 73.50 103 LYS A O 1
ATOM 750 N N . LEU A 1 104 ? 4.644 -8.970 -7.555 1.00 74.06 104 LEU A N 1
ATOM 751 C CA . LEU A 1 104 ? 4.182 -7.807 -6.785 1.00 74.06 104 LEU A CA 1
ATOM 752 C C . LEU A 1 104 ? 2.796 -7.338 -7.241 1.00 74.06 104 LEU A C 1
ATOM 754 O O . LEU A 1 104 ? 1.939 -7.063 -6.406 1.00 74.06 104 LEU A O 1
ATOM 758 N N . ARG A 1 105 ? 2.550 -7.319 -8.556 1.00 80.50 105 ARG A N 1
ATOM 759 C CA . ARG A 1 105 ? 1.226 -7.009 -9.124 1.00 80.50 105 ARG A CA 1
ATOM 760 C C . ARG A 1 105 ? 0.153 -8.026 -8.746 1.00 80.50 105 ARG A C 1
ATOM 762 O O . ARG A 1 105 ? -1.010 -7.656 -8.667 1.00 80.50 105 ARG A O 1
ATOM 769 N N . LEU A 1 106 ? 0.531 -9.290 -8.565 1.00 79.50 106 LEU A N 1
ATOM 770 C CA . LEU A 1 106 ? -0.399 -10.358 -8.207 1.00 79.50 106 LEU A CA 1
ATOM 771 C C . LEU A 1 106 ? -0.804 -10.307 -6.726 1.00 79.50 106 LEU A C 1
ATOM 773 O O . LEU A 1 106 ? -1.939 -10.637 -6.399 1.00 79.50 106 LEU A O 1
ATOM 777 N N . HIS A 1 107 ? 0.125 -9.936 -5.841 1.00 74.50 107 HIS A N 1
ATOM 778 C CA . HIS A 1 107 ? -0.071 -10.029 -4.391 1.00 74.50 107 HIS A CA 1
ATOM 779 C C . HIS A 1 107 ? -0.458 -8.713 -3.710 1.00 74.50 107 HIS A C 1
ATOM 781 O O . HIS A 1 107 ? -1.013 -8.761 -2.613 1.00 74.50 107 HIS A O 1
ATOM 787 N N . ALA A 1 108 ? -0.170 -7.560 -4.318 1.00 76.94 108 ALA A N 1
ATOM 788 C CA . ALA A 1 108 ? -0.591 -6.271 -3.780 1.00 76.94 108 ALA A CA 1
ATOM 789 C C . ALA A 1 108 ? -2.039 -5.945 -4.165 1.00 76.94 108 ALA A C 1
ATOM 791 O O . ALA A 1 108 ? -2.464 -6.204 -5.288 1.00 76.94 108 ALA A O 1
ATOM 792 N N . ASP A 1 109 ? -2.773 -5.303 -3.255 1.00 79.12 109 ASP A N 1
ATOM 793 C CA . ASP A 1 109 ? -4.122 -4.800 -3.537 1.00 79.12 109 ASP A CA 1
ATOM 794 C C . ASP A 1 109 ? -4.069 -3.670 -4.578 1.00 79.12 109 ASP A C 1
ATOM 796 O O . ASP A 1 109 ? -4.952 -3.540 -5.426 1.00 79.12 109 ASP A O 1
ATOM 800 N N . VAL A 1 110 ? -3.009 -2.854 -4.524 1.00 84.19 110 VAL A N 1
ATOM 801 C CA . VAL A 1 110 ? -2.745 -1.777 -5.478 1.00 84.19 110 VAL A CA 1
ATOM 802 C C . VAL A 1 110 ? -1.275 -1.781 -5.889 1.00 84.19 110 VAL A C 1
ATOM 804 O O . VAL A 1 110 ? -0.369 -1.824 -5.061 1.00 84.19 110 VAL A O 1
ATOM 807 N N . ALA A 1 111 ? -1.028 -1.680 -7.192 1.00 83.38 111 ALA A N 1
ATOM 808 C CA . ALA A 1 111 ? 0.305 -1.526 -7.758 1.00 83.38 111 ALA A CA 1
ATOM 809 C C . ALA A 1 111 ? 0.434 -0.142 -8.406 1.00 83.38 111 ALA A C 1
ATOM 811 O O . ALA A 1 111 ? -0.304 0.179 -9.339 1.00 83.38 111 ALA A O 1
ATOM 812 N N . LEU A 1 112 ? 1.368 0.674 -7.917 1.00 85.19 112 LEU A N 1
ATOM 813 C CA . LEU A 1 112 ? 1.610 2.035 -8.400 1.00 85.19 112 LEU A CA 1
ATOM 814 C C . LEU A 1 112 ? 3.042 2.171 -8.918 1.00 85.19 112 LEU A C 1
ATOM 816 O O . LEU A 1 112 ? 3.933 1.486 -8.422 1.00 85.19 112 LEU A O 1
ATOM 820 N N . PRO A 1 113 ? 3.303 3.058 -9.888 1.00 82.31 113 PRO A N 1
ATOM 821 C CA . PRO A 1 113 ? 4.671 3.408 -10.238 1.00 82.31 113 PRO A CA 1
ATOM 822 C C . PRO A 1 113 ? 5.367 4.118 -9.061 1.00 82.31 113 PRO A C 1
ATOM 824 O O . PRO A 1 113 ? 4.731 4.814 -8.270 1.00 82.31 113 PRO A O 1
ATOM 827 N N . ASN A 1 114 ? 6.679 3.935 -8.920 1.00 76.00 114 ASN A N 1
ATOM 828 C CA . ASN A 1 114 ? 7.452 4.461 -7.788 1.00 76.00 114 ASN A CA 1
ATOM 829 C C . ASN A 1 114 ? 7.512 6.005 -7.753 1.00 76.00 114 ASN A C 1
ATOM 831 O O . ASN A 1 114 ? 7.752 6.600 -6.708 1.00 76.00 114 ASN A O 1
ATOM 835 N N . ASP A 1 115 ? 7.280 6.666 -8.887 1.00 78.31 115 ASP A N 1
ATOM 836 C CA . ASP A 1 115 ? 7.227 8.122 -9.058 1.00 78.31 115 ASP A CA 1
ATOM 837 C C . ASP A 1 115 ? 5.791 8.678 -9.061 1.00 78.31 115 ASP A C 1
ATOM 839 O O . ASP A 1 115 ? 5.511 9.732 -9.636 1.00 78.31 115 ASP A O 1
ATOM 843 N N . VAL A 1 116 ? 4.860 7.977 -8.408 1.00 83.25 116 VAL A N 1
ATOM 844 C CA . VAL A 1 116 ? 3.454 8.378 -8.385 1.00 83.25 116 VAL A CA 1
ATOM 845 C C . VAL A 1 116 ? 3.249 9.759 -7.712 1.00 83.25 116 VAL A C 1
ATOM 847 O O . VAL A 1 116 ? 3.778 10.008 -6.623 1.00 83.25 116 VAL A O 1
ATOM 850 N N . PRO A 1 117 ? 2.455 10.673 -8.313 1.00 84.88 117 PRO A N 1
ATOM 851 C CA . PRO A 1 117 ? 2.175 11.987 -7.729 1.00 84.88 117 PRO A CA 1
ATOM 852 C C . PRO A 1 117 ? 1.429 11.918 -6.386 1.00 84.88 117 PRO A C 1
ATOM 854 O O . PRO A 1 117 ? 0.577 11.051 -6.189 1.00 84.88 117 PRO A O 1
ATOM 857 N N . ALA A 1 118 ? 1.654 12.905 -5.509 1.00 82.25 118 ALA A N 1
ATOM 858 C CA . ALA A 1 118 ? 0.996 13.019 -4.196 1.00 82.25 118 ALA A CA 1
ATOM 859 C C . ALA A 1 118 ? -0.542 12.940 -4.270 1.00 82.25 118 ALA A C 1
ATOM 861 O O . ALA A 1 118 ? -1.161 12.216 -3.498 1.00 82.25 118 ALA A O 1
ATOM 862 N N . ALA A 1 119 ? -1.155 13.571 -5.278 1.00 83.81 119 ALA A N 1
ATOM 863 C CA . ALA A 1 119 ? -2.605 13.528 -5.491 1.00 83.81 119 ALA A CA 1
ATOM 864 C C . ALA A 1 119 ? -3.161 12.101 -5.690 1.00 83.81 119 ALA A C 1
ATOM 866 O O . ALA A 1 119 ? -4.333 11.836 -5.434 1.00 83.81 119 ALA A O 1
ATOM 867 N N . VAL A 1 120 ? -2.349 11.151 -6.165 1.00 86.38 120 VAL A N 1
ATOM 868 C CA . VAL A 1 120 ? -2.780 9.750 -6.276 1.00 86.38 120 VAL A CA 1
ATOM 869 C C . VAL A 1 120 ? -2.821 9.089 -4.903 1.00 86.38 120 VAL A C 1
ATOM 871 O O . VAL A 1 120 ? -3.773 8.364 -4.630 1.00 86.38 120 VAL A O 1
ATOM 874 N N . TRP A 1 121 ? -1.841 9.373 -4.041 1.00 82.81 121 TRP A N 1
ATOM 875 C CA . TRP A 1 121 ? -1.834 8.895 -2.659 1.00 82.81 121 TRP A CA 1
ATOM 876 C C . TRP A 1 121 ? -3.007 9.445 -1.857 1.00 82.81 121 TRP A C 1
ATOM 878 O O . TRP A 1 121 ? -3.648 8.684 -1.143 1.00 82.81 121 TRP A O 1
ATOM 888 N N . GLU A 1 122 ? -3.328 10.730 -2.012 1.00 82.62 122 GLU A N 1
ATOM 889 C CA . GLU A 1 122 ? -4.485 11.351 -1.354 1.00 82.62 122 GLU A CA 1
ATOM 890 C C . GLU A 1 122 ? -5.783 10.627 -1.723 1.00 82.62 122 GLU A C 1
ATOM 892 O O . GLU A 1 122 ? -6.517 10.183 -0.845 1.00 82.62 122 GLU A O 1
ATOM 897 N N . ARG A 1 123 ? -6.015 10.394 -3.022 1.00 84.38 123 ARG A N 1
ATOM 898 C CA . ARG A 1 123 ? -7.190 9.639 -3.490 1.00 84.38 123 ARG A CA 1
ATOM 899 C C . ARG A 1 123 ? -7.210 8.203 -2.978 1.00 84.38 123 ARG A C 1
ATOM 901 O O . ARG A 1 123 ? -8.282 7.679 -2.698 1.00 84.38 123 ARG A O 1
ATOM 908 N N . LEU A 1 124 ? -6.049 7.556 -2.896 1.00 83.25 124 LEU A N 1
ATOM 909 C CA . LEU A 1 124 ? -5.937 6.200 -2.369 1.00 83.25 124 LEU A CA 1
ATOM 910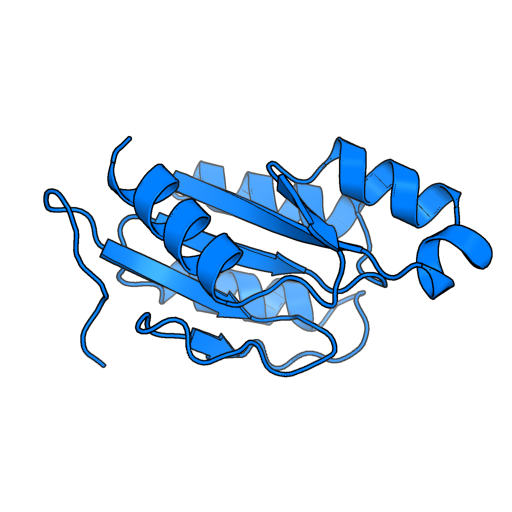 C C . LEU A 1 124 ? -6.333 6.173 -0.888 1.00 83.25 124 LEU A C 1
ATOM 912 O O . LEU A 1 124 ? -7.149 5.355 -0.480 1.00 83.25 124 LEU A O 1
ATOM 916 N N . ILE A 1 125 ? -5.796 7.097 -0.098 1.00 81.38 125 ILE A N 1
ATOM 917 C CA . ILE A 1 125 ? -6.109 7.242 1.321 1.00 81.38 125 ILE A CA 1
ATOM 918 C C . ILE A 1 125 ? -7.600 7.536 1.522 1.00 81.38 125 ILE A C 1
ATOM 920 O O . ILE A 1 125 ? -8.242 6.876 2.340 1.00 81.38 125 ILE A O 1
ATOM 924 N N . ASP A 1 126 ? -8.164 8.461 0.745 1.00 81.50 126 ASP A N 1
ATOM 925 C CA . ASP A 1 126 ? -9.593 8.775 0.785 1.00 81.50 126 ASP A CA 1
ATOM 926 C C . ASP A 1 126 ? -10.446 7.552 0.436 1.00 81.50 126 ASP A C 1
ATOM 928 O O . ASP A 1 126 ? -11.429 7.276 1.124 1.00 81.50 126 ASP A O 1
ATOM 932 N N . ALA A 1 127 ? -10.050 6.778 -0.579 1.00 79.62 127 ALA A N 1
ATOM 933 C CA . ALA A 1 127 ? -10.765 5.571 -0.970 1.00 79.62 127 ALA A CA 1
ATOM 934 C C . ALA A 1 127 ? -10.809 4.555 0.175 1.00 79.62 127 ALA A C 1
ATOM 936 O O . ALA A 1 127 ? -11.880 4.034 0.465 1.00 79.62 127 ALA A O 1
ATOM 937 N N . VAL A 1 128 ? -9.688 4.310 0.863 1.00 76.69 128 VAL A N 1
ATOM 938 C CA . VAL A 1 128 ? -9.637 3.310 1.944 1.00 76.69 128 VAL A CA 1
ATOM 939 C C . VAL A 1 128 ? -10.364 3.774 3.207 1.00 76.69 128 VAL A C 1
ATOM 941 O O . VAL A 1 128 ? -10.934 2.956 3.927 1.00 76.69 128 VAL A O 1
ATOM 944 N N . LEU A 1 129 ? -10.382 5.079 3.476 1.00 75.81 129 LEU A N 1
ATOM 945 C CA . LEU A 1 129 ? -11.109 5.643 4.614 1.00 75.81 129 LEU A CA 1
ATOM 946 C C . LEU A 1 129 ? -12.629 5.742 4.392 1.00 75.81 129 LEU A C 1
ATOM 948 O O . LEU A 1 129 ? -13.361 5.900 5.368 1.00 75.81 129 LEU A O 1
ATOM 952 N N . CYS A 1 130 ? -13.105 5.671 3.144 1.00 71.88 130 CYS A N 1
ATOM 953 C CA . CYS A 1 130 ? -14.531 5.753 2.798 1.00 71.88 130 CYS A CA 1
ATOM 954 C C . CYS A 1 130 ? -15.228 4.394 2.605 1.00 71.88 130 CYS A C 1
ATOM 956 O O . CYS A 1 130 ? -16.438 4.386 2.376 1.00 71.88 130 CYS A O 1
ATOM 958 N N . VAL A 1 131 ? -14.493 3.275 2.679 1.00 59.69 131 VAL A N 1
ATOM 959 C CA . VAL A 1 1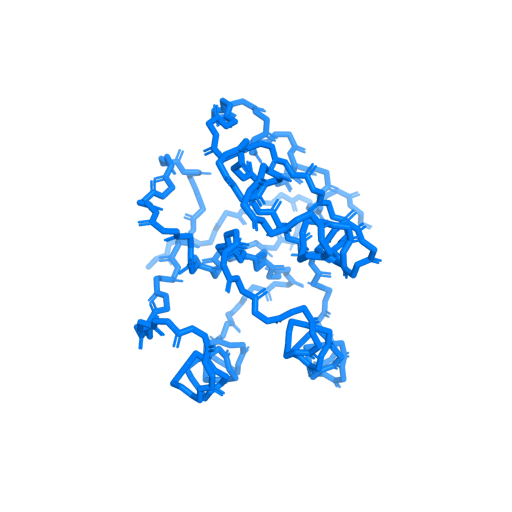31 ? -15.071 1.912 2.765 1.00 59.69 131 VAL A CA 1
ATOM 960 C C . VAL A 1 131 ? -15.599 1.659 4.172 1.00 59.69 131 VAL A C 1
ATOM 962 O O . VAL A 1 131 ? -16.575 0.898 4.312 1.00 59.69 131 VAL A O 1
#

pLDDT: mean 73.1, std 7.59, range [52.84, 86.38]